Protein AF-A0A519QST7-F1 (afdb_monomer_lite)

Structure (mmCIF, N/CA/C/O backbone):
data_AF-A0A519QST7-F1
#
_entry.id   AF-A0A519QST7-F1
#
loop_
_atom_site.group_PDB
_atom_site.id
_atom_site.type_symbol
_atom_site.label_atom_id
_atom_site.label_alt_id
_atom_site.label_comp_id
_atom_site.label_asym_id
_atom_site.label_entity_id
_atom_site.label_seq_id
_atom_site.pdbx_PDB_ins_code
_atom_site.Cartn_x
_atom_site.Cartn_y
_atom_site.Cartn_z
_atom_site.occupancy
_atom_site.B_iso_or_equiv
_atom_site.auth_seq_id
_atom_site.auth_comp_id
_atom_site.auth_asym_id
_atom_site.auth_atom_id
_atom_site.pdbx_PDB_model_num
ATOM 1 N N . ASP A 1 1 ? -23.278 18.187 2.791 1.00 51.84 1 ASP A N 1
ATOM 2 C CA . ASP A 1 1 ? -22.656 16.916 3.203 1.00 51.84 1 ASP A CA 1
ATOM 3 C C . ASP A 1 1 ? -22.279 16.063 2.017 1.00 51.84 1 ASP A C 1
ATOM 5 O O . ASP A 1 1 ? -22.999 16.067 1.026 1.00 51.84 1 ASP A O 1
ATOM 9 N N . ALA A 1 2 ? -21.154 15.351 2.121 1.00 72.19 2 ALA A N 1
ATOM 10 C CA . ALA A 1 2 ? -20.663 14.442 1.083 1.00 72.19 2 ALA A CA 1
ATOM 11 C C . ALA A 1 2 ? -21.511 13.158 0.948 1.00 72.19 2 ALA A C 1
ATOM 13 O O . ALA A 1 2 ? -21.489 12.528 -0.103 1.00 72.19 2 ALA A O 1
ATOM 14 N N . PHE A 1 3 ? -22.303 12.810 1.972 1.00 79.19 3 PHE A N 1
ATOM 15 C CA . PHE A 1 3 ? -23.244 11.686 1.955 1.00 79.19 3 PHE A CA 1
ATOM 16 C C . PHE A 1 3 ? -24.597 12.131 2.528 1.00 79.19 3 PHE A C 1
ATOM 18 O O . PHE A 1 3 ? -24.704 12.446 3.711 1.00 79.19 3 PHE A O 1
ATOM 25 N N . ALA A 1 4 ? -25.632 12.197 1.689 1.00 83.38 4 ALA A N 1
ATOM 26 C CA . ALA A 1 4 ? -26.972 12.607 2.112 1.00 83.38 4 ALA A CA 1
ATOM 27 C C . ALA A 1 4 ? -27.730 11.457 2.806 1.00 83.38 4 ALA A C 1
ATOM 29 O O . ALA A 1 4 ? -27.606 10.303 2.408 1.00 83.38 4 ALA A O 1
ATOM 30 N N . ASN A 1 5 ? -28.577 11.787 3.792 1.00 82.81 5 ASN A N 1
ATOM 31 C CA . ASN A 1 5 ? -29.503 10.866 4.480 1.00 82.81 5 ASN A CA 1
ATOM 32 C C . ASN A 1 5 ? -28.868 9.713 5.286 1.00 82.81 5 ASN A C 1
ATOM 34 O O . ASN A 1 5 ? -29.528 8.700 5.523 1.00 82.81 5 ASN A O 1
ATOM 38 N N . VAL A 1 6 ? -27.625 9.866 5.750 1.00 85.44 6 VAL A N 1
ATOM 39 C CA . VAL A 1 6 ? -26.983 8.900 6.656 1.00 85.44 6 VAL A CA 1
ATOM 40 C C . VAL A 1 6 ? -27.688 8.902 8.020 1.00 85.44 6 VAL A C 1
ATOM 42 O O . VAL A 1 6 ? -27.911 9.954 8.617 1.00 85.44 6 VAL A O 1
ATOM 45 N N . LYS A 1 7 ? -28.046 7.713 8.510 1.00 89.94 7 LYS A N 1
ATOM 46 C CA . LYS A 1 7 ? -28.657 7.452 9.828 1.00 89.94 7 LYS A CA 1
ATOM 47 C C . LYS A 1 7 ? -27.819 6.443 10.612 1.00 89.94 7 LYS A C 1
ATOM 49 O O . LYS A 1 7 ? -26.984 5.758 10.023 1.00 89.94 7 LYS A O 1
ATOM 54 N N . ASP A 1 8 ? -28.081 6.297 11.909 1.00 87.50 8 ASP A N 1
ATOM 55 C CA . ASP A 1 8 ? -27.464 5.223 12.694 1.00 87.50 8 ASP A CA 1
ATOM 56 C C . ASP A 1 8 ? -27.722 3.846 12.051 1.00 87.50 8 ASP A C 1
ATOM 58 O O . ASP A 1 8 ? -28.813 3.580 11.540 1.00 87.50 8 ASP A O 1
ATOM 62 N N . GLY A 1 9 ? -26.682 3.015 11.996 1.00 88.12 9 GLY A N 1
ATOM 63 C CA . GLY A 1 9 ? -26.685 1.730 11.288 1.00 88.12 9 GLY A CA 1
ATOM 64 C C . GLY A 1 9 ? -26.586 1.798 9.755 1.00 88.12 9 GLY A C 1
ATOM 65 O O . GLY A 1 9 ? -26.624 0.753 9.107 1.00 88.12 9 GLY A O 1
ATOM 66 N N . SER A 1 10 ? -26.447 2.982 9.149 1.00 88.50 10 SER A N 1
ATOM 67 C CA . SER A 1 10 ? -26.254 3.087 7.694 1.00 88.50 10 SER A CA 1
ATOM 68 C C . SER A 1 10 ? -24.895 2.535 7.268 1.00 88.50 10 SER A C 1
ATOM 70 O O . SER A 1 10 ? -23.873 2.827 7.887 1.00 88.50 10 SER A O 1
ATOM 72 N N . VAL A 1 11 ? -24.878 1.789 6.163 1.00 85.81 11 VAL A N 1
ATOM 73 C CA . VAL A 1 11 ? -23.650 1.350 5.492 1.00 85.81 11 VAL A CA 1
ATOM 74 C C . VAL A 1 11 ? -23.321 2.349 4.388 1.00 85.81 11 VAL A C 1
ATOM 76 O O . VAL A 1 11 ? -24.180 2.674 3.569 1.00 85.81 11 VAL A O 1
ATOM 79 N N . VAL A 1 12 ? -22.085 2.847 4.378 1.00 85.12 12 VAL A N 1
ATOM 80 C CA . VAL A 1 12 ? -21.588 3.780 3.361 1.00 85.12 12 VAL A CA 1
ATOM 81 C C . VAL A 1 12 ? -20.607 3.042 2.458 1.00 85.12 12 VAL A C 1
ATOM 83 O O . VAL A 1 12 ? -19.602 2.519 2.934 1.00 85.12 12 VAL A O 1
ATOM 86 N N . GLU A 1 13 ? -20.883 3.033 1.156 1.00 85.81 13 GLU A N 1
ATOM 87 C CA . GLU A 1 13 ? -20.003 2.473 0.129 1.00 85.81 13 GLU A CA 1
ATOM 88 C C . GLU A 1 13 ? -19.526 3.590 -0.802 1.00 85.81 13 GLU A C 1
ATOM 90 O O . GLU A 1 13 ? -20.315 4.423 -1.251 1.00 85.81 13 GLU A O 1
ATOM 95 N N . TYR A 1 14 ? -18.229 3.623 -1.100 1.00 84.50 14 TYR A N 1
ATOM 96 C CA . TYR A 1 14 ? -17.655 4.580 -2.041 1.00 84.50 14 TYR A CA 1
ATOM 97 C C . TYR A 1 14 ? -16.442 3.985 -2.760 1.00 84.50 14 TYR A C 1
ATOM 99 O O . TYR A 1 14 ? -15.736 3.129 -2.231 1.00 84.50 14 TYR A O 1
ATOM 107 N N . SER A 1 15 ? -16.195 4.459 -3.981 1.00 89.81 15 SER A N 1
ATOM 108 C CA . SER A 1 15 ? -15.023 4.113 -4.786 1.00 89.81 15 SER A CA 1
ATOM 109 C C . SER A 1 15 ? -14.545 5.348 -5.540 1.00 89.81 15 SER A C 1
ATOM 111 O O . SER A 1 15 ? -15.354 6.166 -5.981 1.00 89.81 15 SER A O 1
ATOM 113 N N . TYR A 1 16 ? -13.232 5.506 -5.670 1.00 84.00 16 TYR A N 1
ATOM 114 C CA . TYR A 1 16 ? -12.625 6.626 -6.378 1.00 84.00 16 TYR A CA 1
ATOM 115 C C . TYR A 1 16 ? -11.355 6.181 -7.107 1.00 84.00 16 TYR A C 1
ATOM 117 O O . TYR A 1 16 ? -10.725 5.187 -6.754 1.00 84.00 16 TYR A O 1
ATOM 125 N N . THR A 1 17 ? -10.970 6.930 -8.139 1.00 86.94 17 THR A N 1
ATOM 126 C CA . THR A 1 17 ? -9.732 6.718 -8.899 1.00 86.94 17 THR A CA 1
ATOM 127 C C . THR A 1 17 ? -8.931 8.011 -8.921 1.00 86.94 17 THR A C 1
ATOM 129 O O . THR A 1 17 ? -9.476 9.073 -9.213 1.00 86.94 17 THR A O 1
ATOM 132 N N . VAL A 1 18 ? -7.633 7.922 -8.630 1.00 83.69 18 VAL A N 1
ATOM 133 C CA . VAL A 1 18 ? -6.696 9.047 -8.733 1.00 83.69 18 VAL A CA 1
ATOM 134 C C . VAL A 1 18 ? -5.732 8.771 -9.879 1.00 83.69 18 VAL A C 1
ATOM 136 O O . VAL A 1 18 ? -5.017 7.772 -9.859 1.00 83.69 18 VAL A O 1
ATOM 139 N N . LEU A 1 19 ? -5.699 9.666 -10.866 1.00 84.31 19 LEU A N 1
ATOM 140 C CA . LEU A 1 19 ? -4.731 9.629 -11.960 1.00 84.31 19 LEU A CA 1
ATOM 141 C C . LEU A 1 19 ? -3.586 10.590 -11.644 1.00 84.31 19 LEU A C 1
ATOM 143 O O . LEU A 1 19 ? -3.812 11.762 -11.351 1.00 84.31 19 LEU A O 1
ATOM 147 N N . THR A 1 20 ? -2.353 10.096 -11.702 1.00 80.56 20 THR A N 1
ATOM 148 C CA . THR A 1 20 ? -1.148 10.883 -11.428 1.00 80.56 20 THR A CA 1
ATOM 149 C C . THR A 1 20 ? -0.080 10.599 -12.483 1.00 80.56 20 THR A C 1
ATOM 151 O O . THR A 1 20 ? 0.117 9.437 -12.839 1.00 80.56 20 THR A O 1
ATOM 154 N N . PRO A 1 21 ? 0.643 11.622 -12.976 1.00 82.88 21 PRO A N 1
ATOM 155 C CA . PRO A 1 21 ? 1.803 11.412 -13.840 1.00 82.88 21 PRO A CA 1
ATOM 156 C C . PRO A 1 21 ? 3.050 10.967 -13.051 1.00 82.88 21 PRO A C 1
ATOM 158 O O . PRO A 1 21 ? 4.068 10.615 -13.644 1.00 82.88 21 PRO A O 1
ATOM 161 N N . PHE A 1 22 ? 3.009 11.001 -11.714 1.00 80.50 22 PHE A N 1
ATOM 162 C CA . PHE A 1 22 ? 4.166 10.745 -10.861 1.00 80.50 22 PHE A CA 1
ATOM 163 C C . PHE A 1 22 ? 4.269 9.266 -10.473 1.00 80.50 22 PHE A C 1
ATOM 165 O O . PHE A 1 22 ? 3.695 8.829 -9.479 1.00 80.50 22 PHE A O 1
ATOM 172 N N . LEU A 1 23 ? 5.065 8.505 -11.228 1.00 78.75 23 LEU A N 1
ATOM 173 C CA . LEU A 1 23 ? 5.325 7.078 -10.971 1.00 78.75 23 LEU A CA 1
ATOM 174 C C . LEU A 1 23 ? 6.331 6.816 -9.835 1.00 78.75 23 LEU A C 1
ATOM 176 O O . LEU A 1 23 ? 6.471 5.679 -9.391 1.00 78.75 23 LEU A O 1
ATOM 180 N N . GLY A 1 24 ? 7.052 7.849 -9.384 1.00 77.38 24 GLY A N 1
ATOM 181 C CA . GLY A 1 24 ? 8.196 7.701 -8.477 1.00 77.38 24 GLY A CA 1
ATOM 182 C C . GLY A 1 24 ? 7.842 7.265 -7.052 1.00 77.38 24 GLY A C 1
ATOM 183 O O . GLY A 1 24 ? 8.644 6.608 -6.394 1.00 77.38 24 GLY A O 1
ATOM 184 N N . SER A 1 25 ? 6.652 7.614 -6.563 1.00 80.00 25 SER A N 1
ATOM 185 C CA . SER A 1 25 ? 6.216 7.306 -5.201 1.00 80.00 25 SER A CA 1
ATOM 186 C C . SER A 1 25 ? 4.700 7.231 -5.154 1.00 80.00 25 SER A C 1
ATOM 188 O O . SER A 1 25 ? 4.027 8.219 -5.445 1.00 80.00 25 SER A O 1
ATOM 190 N N . THR A 1 26 ? 4.156 6.104 -4.705 1.00 84.06 26 THR A N 1
ATOM 191 C CA . THR A 1 26 ? 2.721 6.018 -4.423 1.00 84.06 26 THR A CA 1
ATOM 192 C C . THR A 1 26 ? 2.399 6.758 -3.122 1.00 84.06 26 THR A C 1
ATOM 194 O O . THR A 1 26 ? 3.269 6.885 -2.246 1.00 84.06 26 THR A O 1
ATOM 197 N N . PRO A 1 27 ? 1.153 7.227 -2.938 1.00 85.38 27 PRO A N 1
ATOM 198 C CA . PRO A 1 27 ? 0.664 7.590 -1.616 1.00 85.38 27 PRO A CA 1
ATOM 199 C C . PRO A 1 27 ? 0.875 6.432 -0.633 1.00 85.38 27 PRO A C 1
ATOM 201 O O . PRO A 1 27 ? 0.806 5.258 -1.012 1.00 85.38 27 PRO A O 1
ATOM 204 N N . ARG A 1 28 ? 1.157 6.763 0.631 1.00 88.56 28 ARG A N 1
ATOM 205 C CA . ARG A 1 28 ? 1.204 5.766 1.703 1.00 88.56 28 ARG A CA 1
ATOM 206 C C . ARG A 1 28 ? -0.227 5.344 2.019 1.00 88.56 28 ARG A C 1
ATOM 208 O O . ARG A 1 28 ? -1.043 6.191 2.366 1.00 88.56 28 ARG A O 1
ATOM 215 N N . VAL A 1 29 ? -0.500 4.049 1.942 1.00 91.50 29 VAL A N 1
ATOM 216 C CA . VAL A 1 29 ? -1.767 3.461 2.384 1.00 91.50 29 VAL A CA 1
ATOM 217 C C . VAL A 1 29 ? -1.615 3.069 3.848 1.00 91.50 29 VAL A C 1
ATOM 219 O O . VAL A 1 29 ? -0.674 2.355 4.194 1.00 91.50 29 VAL A O 1
ATOM 222 N N . LEU A 1 30 ? -2.493 3.572 4.714 1.00 92.00 30 LEU A N 1
ATOM 223 C CA . LEU A 1 30 ? -2.542 3.171 6.120 1.00 92.00 30 LEU A CA 1
ATOM 224 C C . LEU A 1 30 ? -3.374 1.896 6.260 1.00 92.00 30 LEU A C 1
ATOM 226 O O . LEU A 1 30 ? -4.408 1.748 5.617 1.00 92.00 30 LEU A O 1
ATOM 230 N N . ILE A 1 31 ? -2.888 0.980 7.088 1.00 93.75 31 ILE A N 1
ATOM 231 C CA . ILE A 1 31 ? -3.570 -0.265 7.452 1.00 93.75 31 ILE A CA 1
ATOM 232 C C . ILE A 1 31 ? -4.302 -0.100 8.786 1.00 93.75 31 ILE A C 1
ATOM 234 O O . ILE A 1 31 ? -5.310 -0.747 9.029 1.00 93.75 31 ILE A O 1
ATOM 238 N N . GLU A 1 32 ? -3.791 0.770 9.653 1.00 90.56 32 GLU A N 1
ATOM 239 C CA . GLU A 1 32 ? -4.375 1.070 10.955 1.00 90.56 32 GLU A CA 1
ATOM 240 C C . GLU A 1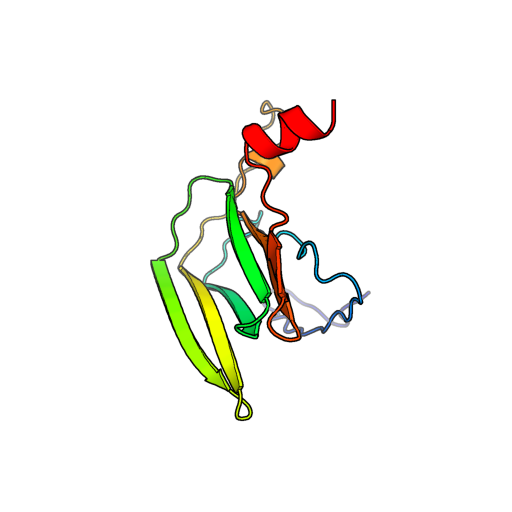 32 ? -5.089 2.421 10.915 1.00 90.56 32 GLU A C 1
ATOM 242 O O . GLU A 1 32 ? -4.513 3.422 10.475 1.00 90.56 32 GLU A O 1
ATOM 247 N N . ASP A 1 33 ? -6.322 2.446 11.416 1.00 88.69 33 ASP A N 1
ATOM 248 C CA . ASP A 1 33 ? -7.164 3.637 11.519 1.00 88.69 33 ASP A CA 1
ATOM 249 C C . ASP A 1 33 ? -7.844 3.700 12.897 1.00 88.69 33 ASP A C 1
ATOM 251 O O . ASP A 1 33 ? -7.782 2.743 13.666 1.00 88.69 33 ASP A O 1
ATOM 255 N N . GLU A 1 34 ? -8.469 4.823 13.239 1.00 88.94 34 GLU A N 1
ATOM 256 C CA . GLU A 1 34 ? -9.156 5.028 14.526 1.00 88.94 34 GLU A CA 1
ATOM 257 C C . GLU A 1 34 ? -10.380 4.117 14.697 1.00 88.94 34 GLU A C 1
ATOM 259 O O . GLU A 1 34 ? -10.771 3.785 15.818 1.00 88.94 34 GLU A O 1
ATOM 264 N N . ILE A 1 35 ? -10.967 3.676 13.583 1.00 87.94 35 ILE A N 1
ATOM 265 C CA . ILE A 1 35 ? -12.029 2.673 13.550 1.00 87.94 35 ILE A CA 1
ATOM 266 C C . ILE A 1 35 ? -11.456 1.288 13.214 1.00 87.94 35 ILE A C 1
ATOM 268 O O . ILE A 1 35 ? -10.521 1.180 12.419 1.00 87.94 35 ILE A O 1
ATOM 272 N N . PRO A 1 36 ? -12.006 0.201 13.789 1.00 91.12 36 PRO A N 1
ATOM 273 C CA . PRO A 1 36 ? -11.579 -1.144 13.427 1.00 91.12 36 PRO A CA 1
ATOM 274 C C . PRO A 1 36 ? -11.898 -1.439 11.964 1.00 91.12 36 PRO A C 1
ATOM 276 O O . PRO A 1 36 ? -12.997 -1.145 11.490 1.00 91.12 36 PRO A O 1
ATOM 279 N N . ALA A 1 37 ? -10.990 -2.135 11.286 1.00 93.25 37 ALA A N 1
ATOM 280 C CA . ALA A 1 37 ? -11.218 -2.608 9.931 1.00 93.25 37 ALA A CA 1
ATOM 281 C C . ALA A 1 37 ? -11.326 -4.134 9.902 1.00 93.25 37 ALA A C 1
ATOM 283 O O . ALA A 1 37 ? -10.434 -4.864 10.336 1.00 93.25 37 ALA A O 1
ATOM 284 N N . ARG A 1 38 ? -12.433 -4.648 9.359 1.00 94.62 38 ARG A N 1
ATOM 285 C CA . ARG A 1 38 ? -12.617 -6.098 9.186 1.00 94.62 38 ARG A CA 1
ATOM 286 C C . ARG A 1 38 ? -11.683 -6.671 8.131 1.00 94.62 38 ARG A C 1
ATOM 288 O O . ARG A 1 38 ? -11.175 -7.774 8.318 1.00 94.62 38 ARG A O 1
ATOM 295 N N . TYR A 1 39 ? -11.461 -5.923 7.059 1.00 95.38 39 TYR A N 1
ATOM 296 C CA . TYR A 1 39 ? -10.619 -6.320 5.945 1.00 95.38 39 TYR A CA 1
ATOM 297 C C . TYR A 1 39 ? -10.025 -5.079 5.280 1.00 95.38 39 TYR A C 1
ATOM 299 O O . TYR A 1 39 ? -10.759 -4.146 4.960 1.00 95.38 39 TYR A O 1
ATOM 307 N N . ILE A 1 40 ? -8.712 -5.082 5.067 1.00 95.31 40 ILE A N 1
ATOM 308 C CA . ILE A 1 40 ? -7.992 -4.100 4.249 1.00 95.31 40 ILE A CA 1
ATOM 309 C C . ILE A 1 40 ? -7.064 -4.879 3.328 1.00 95.31 40 ILE A C 1
ATOM 311 O O . ILE A 1 40 ? -6.327 -5.748 3.792 1.00 95.31 40 ILE A O 1
ATOM 315 N N . GLU A 1 41 ? -7.061 -4.548 2.040 1.00 96.12 41 GLU A N 1
ATOM 316 C CA . GLU A 1 41 ? -6.119 -5.113 1.079 1.00 96.12 41 GLU A CA 1
ATOM 317 C C . GLU A 1 41 ? -5.390 -4.000 0.331 1.00 96.12 41 GLU A C 1
ATOM 319 O O . GLU A 1 41 ? -6.000 -3.124 -0.279 1.00 96.12 41 GLU A O 1
ATOM 324 N N . TYR A 1 42 ? -4.062 -4.051 0.374 1.00 95.50 42 TYR A N 1
ATOM 325 C CA . TYR A 1 42 ? -3.212 -3.283 -0.521 1.00 95.50 42 TYR A CA 1
ATOM 326 C C . TYR A 1 42 ? -2.902 -4.123 -1.755 1.00 95.50 42 TYR A C 1
ATOM 328 O O . TYR A 1 42 ? -2.417 -5.248 -1.623 1.00 95.50 42 TYR A O 1
ATOM 336 N N . VAL A 1 43 ? -3.116 -3.553 -2.939 1.00 95.62 43 VAL A N 1
ATOM 337 C CA . VAL A 1 43 ? -2.795 -4.175 -4.226 1.00 95.62 43 VAL A CA 1
ATOM 338 C C . VAL A 1 43 ? -1.951 -3.210 -5.052 1.00 95.62 43 VAL A C 1
ATOM 340 O O . VAL A 1 43 ? -2.361 -2.076 -5.296 1.00 95.62 43 VAL A O 1
ATOM 343 N N . LEU A 1 44 ? -0.790 -3.672 -5.512 1.00 94.62 44 LEU A N 1
ATOM 344 C CA . LEU A 1 44 ? 0.014 -3.002 -6.529 1.00 94.62 44 LEU A CA 1
ATOM 345 C C . LEU A 1 44 ? 0.304 -3.978 -7.663 1.00 94.62 44 LEU A C 1
ATOM 347 O O . LEU A 1 44 ? 0.985 -4.979 -7.456 1.00 94.62 44 LEU A O 1
ATOM 351 N N . ASP A 1 45 ? -0.157 -3.633 -8.858 1.00 95.12 45 ASP A N 1
ATOM 352 C CA . ASP A 1 45 ? 0.177 -4.324 -10.098 1.00 95.12 45 ASP A CA 1
ATOM 353 C C . ASP A 1 45 ? 1.098 -3.410 -10.919 1.00 95.12 45 ASP A C 1
ATOM 355 O O . ASP A 1 45 ? 0.655 -2.438 -11.531 1.00 95.12 45 ASP A O 1
ATOM 359 N N . SER A 1 46 ? 2.404 -3.689 -10.892 1.00 93.94 46 SER A N 1
ATOM 360 C CA . SER A 1 46 ? 3.417 -2.895 -11.596 1.00 93.94 46 SER A CA 1
ATOM 361 C C . SER A 1 46 ? 3.851 -3.593 -12.882 1.00 93.94 46 SER A C 1
ATOM 363 O O . SER A 1 46 ? 4.208 -4.769 -12.819 1.00 93.94 46 SER A O 1
ATOM 365 N N . PRO A 1 47 ? 3.896 -2.917 -14.043 1.00 94.38 47 PRO A N 1
ATOM 366 C CA . PRO A 1 47 ? 4.544 -3.470 -15.228 1.00 94.38 47 PRO A CA 1
ATOM 367 C C . PRO A 1 47 ? 5.979 -3.915 -14.910 1.00 94.38 47 PRO A C 1
ATOM 369 O O . PRO A 1 47 ? 6.724 -3.171 -14.272 1.00 94.38 47 PRO A O 1
ATOM 372 N N . LYS A 1 48 ? 6.396 -5.094 -15.389 1.00 94.12 48 LYS A N 1
ATOM 373 C CA . LYS A 1 48 ? 7.726 -5.676 -15.114 1.00 94.12 48 LYS A CA 1
ATOM 374 C C . LYS A 1 48 ? 8.925 -4.749 -15.411 1.00 94.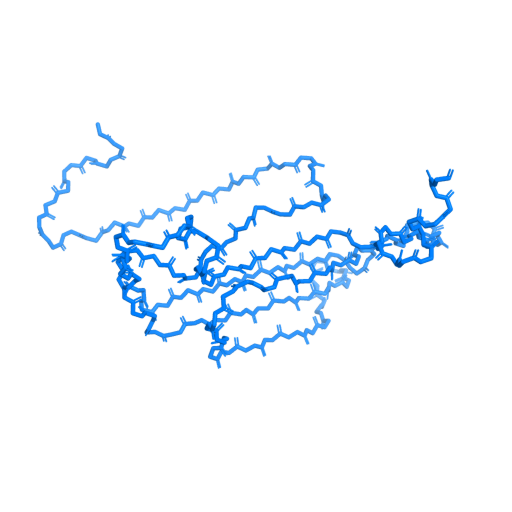12 48 LYS A C 1
ATOM 376 O O . LYS A 1 48 ? 9.903 -4.809 -14.669 1.00 94.12 48 LYS A O 1
ATOM 381 N N . PRO A 1 49 ? 8.878 -3.854 -16.421 1.00 94.12 49 PRO A N 1
ATOM 382 C CA . PRO A 1 49 ? 9.915 -2.840 -16.632 1.00 94.12 49 PRO A CA 1
ATOM 383 C C . PRO A 1 49 ? 10.122 -1.841 -15.484 1.00 94.12 49 PRO A C 1
ATOM 385 O O . PRO A 1 49 ? 11.136 -1.145 -15.482 1.00 94.12 49 PRO A O 1
ATOM 388 N N . LEU A 1 50 ? 9.175 -1.709 -14.552 1.00 93.44 50 LEU A N 1
ATOM 389 C CA . LEU A 1 50 ? 9.232 -0.774 -13.430 1.00 93.44 50 LEU A CA 1
ATOM 390 C C . LEU A 1 50 ? 9.451 -1.545 -12.125 1.00 93.44 50 LEU A C 1
ATOM 392 O O . LEU A 1 50 ? 8.566 -2.263 -11.652 1.00 93.44 50 LEU A O 1
ATOM 396 N N . GLY A 1 51 ? 10.631 -1.377 -11.534 1.00 92.81 51 GLY A N 1
ATOM 397 C CA . GLY A 1 51 ? 10.975 -1.978 -10.252 1.00 92.81 51 GLY A CA 1
ATOM 398 C C . GLY A 1 51 ? 10.570 -1.075 -9.094 1.00 92.81 51 GLY A C 1
ATOM 399 O O . GLY A 1 51 ? 10.912 0.109 -9.073 1.00 92.81 51 GLY A O 1
ATOM 400 N N . TYR A 1 52 ? 9.877 -1.642 -8.109 1.00 93.44 52 TYR A N 1
ATOM 401 C CA . TYR A 1 52 ? 9.437 -0.936 -6.908 1.00 93.44 52 TYR A CA 1
ATOM 402 C C . TYR A 1 52 ? 10.001 -1.573 -5.639 1.00 93.44 52 TYR A C 1
ATOM 404 O O . TYR A 1 52 ? 10.046 -2.795 -5.495 1.00 93.44 52 TYR A O 1
ATOM 412 N N . THR A 1 53 ? 10.385 -0.730 -4.685 1.00 92.62 53 THR A N 1
ATOM 413 C CA . THR A 1 53 ? 10.617 -1.122 -3.295 1.00 92.62 53 THR A CA 1
ATOM 414 C C . THR A 1 53 ? 9.319 -0.930 -2.524 1.00 92.62 53 THR A C 1
ATOM 416 O O . THR A 1 53 ? 8.755 0.165 -2.519 1.00 92.62 53 THR A O 1
ATOM 419 N N . ILE A 1 54 ? 8.851 -1.983 -1.851 1.00 92.88 54 ILE A N 1
ATOM 420 C CA . ILE A 1 54 ? 7.701 -1.904 -0.947 1.00 92.88 54 ILE A CA 1
ATOM 421 C C . ILE A 1 54 ? 8.206 -1.621 0.464 1.00 92.88 54 ILE A C 1
ATOM 423 O O . ILE A 1 54 ? 8.787 -2.491 1.115 1.00 92.88 54 ILE A O 1
ATOM 427 N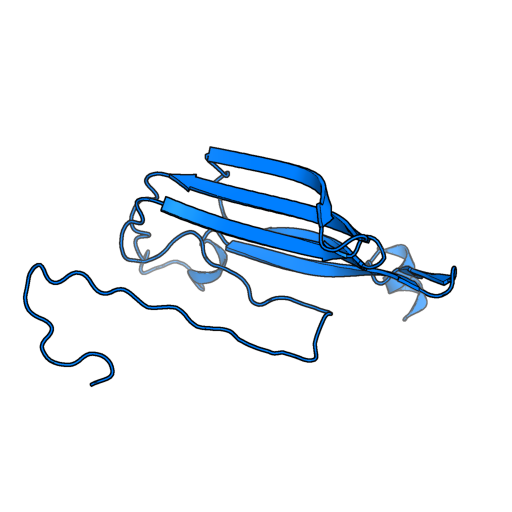 N . ASN A 1 55 ? 7.957 -0.408 0.940 1.00 90.25 55 ASN A N 1
ATOM 428 C CA . ASN A 1 55 ? 8.306 0.020 2.282 1.00 90.25 55 ASN A CA 1
ATOM 429 C C . ASN A 1 55 ? 7.136 -0.211 3.236 1.00 90.25 55 ASN A C 1
ATOM 431 O O . ASN A 1 55 ? 6.025 0.278 3.011 1.00 90.25 55 ASN A O 1
ATOM 435 N N . TYR A 1 56 ? 7.431 -0.904 4.331 1.00 88.00 56 TYR A N 1
ATOM 436 C CA . TYR A 1 56 ? 6.536 -1.077 5.465 1.00 88.00 56 TYR A CA 1
ATOM 437 C C . TYR A 1 56 ? 7.005 -0.190 6.610 1.00 88.00 56 TYR A C 1
ATOM 439 O O . TYR A 1 56 ? 8.190 -0.141 6.936 1.00 88.00 56 TYR A O 1
ATOM 447 N N . LYS A 1 57 ? 6.063 0.504 7.233 1.00 85.88 57 LYS A N 1
ATOM 448 C CA . LYS A 1 57 ? 6.246 1.147 8.537 1.00 85.88 57 LYS A CA 1
ATOM 449 C C . LYS A 1 57 ? 5.174 0.610 9.467 1.00 85.88 57 LYS A C 1
ATOM 451 O O . LYS A 1 57 ? 4.081 0.394 8.965 1.00 85.88 57 LYS A O 1
ATOM 456 N N . GLY A 1 58 ? 5.475 0.443 10.754 1.00 85.31 58 GLY A N 1
ATOM 457 C CA . GLY A 1 58 ? 4.567 -0.094 11.779 1.00 85.31 58 GLY A CA 1
ATOM 458 C C . GLY A 1 58 ? 4.820 -1.566 12.118 1.00 85.31 58 GLY A C 1
ATOM 459 O O . GLY A 1 58 ? 5.802 -2.151 11.663 1.00 85.31 58 GLY A O 1
ATOM 460 N N . SER A 1 59 ? 3.966 -2.136 12.968 1.00 86.62 59 SER A N 1
ATOM 461 C CA . SER A 1 59 ? 4.175 -3.449 13.598 1.00 86.62 59 SER A CA 1
ATOM 462 C C . SER A 1 59 ? 3.274 -4.565 13.064 1.00 86.62 59 SER A C 1
ATOM 464 O O . SER A 1 59 ? 3.571 -5.738 13.305 1.00 86.62 59 SER A O 1
ATOM 466 N N . LEU A 1 60 ? 2.191 -4.246 12.344 1.00 91.00 60 LEU A N 1
ATOM 467 C CA . LEU A 1 60 ? 1.289 -5.270 11.821 1.00 91.00 60 LEU A CA 1
ATOM 468 C C . LEU A 1 60 ? 1.875 -5.943 10.580 1.00 91.00 60 LEU A C 1
ATOM 470 O O . LEU A 1 60 ? 2.278 -5.298 9.609 1.00 91.00 60 LEU A O 1
ATOM 474 N N . ASN A 1 61 ? 1.826 -7.272 10.582 1.00 93.81 61 ASN A N 1
ATOM 475 C CA . ASN A 1 61 ? 2.144 -8.092 9.422 1.00 93.81 61 ASN A CA 1
ATOM 476 C C . ASN A 1 61 ? 0.859 -8.479 8.675 1.00 93.81 61 ASN A C 1
ATOM 478 O O . ASN A 1 61 ? -0.174 -8.684 9.318 1.00 93.81 61 ASN A O 1
ATOM 482 N N . PRO A 1 62 ? 0.902 -8.593 7.336 1.00 95.69 62 PRO A N 1
ATOM 483 C CA . PRO A 1 62 ? -0.260 -9.016 6.568 1.00 95.69 62 PRO A CA 1
ATOM 484 C C . PRO A 1 62 ? -0.645 -10.458 6.911 1.00 95.69 62 PRO A C 1
ATOM 486 O O . PRO A 1 62 ? 0.215 -11.332 7.014 1.00 95.69 62 PRO A O 1
ATOM 489 N N . THR A 1 63 ? -1.947 -10.711 7.034 1.00 97.62 63 THR A N 1
ATOM 490 C CA . THR A 1 63 ? -2.518 -12.055 7.198 1.00 97.62 63 THR A CA 1
ATOM 491 C C . THR A 1 63 ? -2.315 -12.892 5.937 1.00 97.62 63 THR A C 1
ATOM 493 O O . THR A 1 63 ? -2.004 -14.078 6.018 1.00 97.62 63 THR A O 1
ATOM 496 N N . HIS A 1 64 ? -2.448 -12.264 4.765 1.00 97.56 64 HIS A N 1
ATOM 497 C CA . HIS A 1 64 ? -2.146 -12.882 3.477 1.00 97.56 64 HIS A CA 1
ATOM 498 C C . HIS A 1 64 ? -1.181 -12.010 2.687 1.00 97.56 64 HIS A C 1
ATOM 500 O O . HIS A 1 64 ? -1.384 -10.803 2.548 1.00 97.56 64 HIS A O 1
ATOM 506 N N . ARG A 1 65 ? -0.135 -12.638 2.149 1.00 97.38 65 ARG A N 1
ATOM 507 C CA . ARG A 1 65 ? 0.913 -11.979 1.374 1.00 97.38 65 ARG A CA 1
ATOM 508 C C . ARG A 1 65 ? 1.130 -12.725 0.067 1.00 97.38 65 ARG A C 1
ATOM 510 O O . ARG A 1 65 ? 1.539 -13.880 0.088 1.00 97.38 65 ARG A O 1
ATOM 517 N N . VAL A 1 66 ? 0.920 -12.039 -1.052 1.00 97.62 66 VAL A N 1
ATOM 518 C CA . VAL A 1 66 ? 1.215 -12.547 -2.395 1.00 97.62 66 VAL A CA 1
ATOM 519 C C . VAL A 1 66 ? 2.188 -11.597 -3.075 1.00 97.62 66 VAL A C 1
ATOM 521 O O . VAL A 1 66 ? 1.949 -10.391 -3.144 1.00 97.62 66 VAL A O 1
ATOM 524 N N . VAL A 1 67 ? 3.300 -12.148 -3.556 1.00 96.94 67 VAL A N 1
ATOM 525 C CA . VAL A 1 67 ? 4.284 -11.444 -4.380 1.00 96.94 67 VAL A CA 1
ATOM 526 C C . VAL A 1 67 ? 4.666 -12.377 -5.513 1.00 96.94 67 VAL A C 1
ATOM 528 O O . VAL A 1 67 ? 5.322 -13.387 -5.277 1.00 96.94 67 VAL A O 1
ATOM 531 N N . GLU A 1 68 ? 4.221 -12.069 -6.723 1.00 97.31 68 GLU A N 1
ATOM 532 C CA . GLU A 1 68 ? 4.409 -12.958 -7.868 1.00 97.31 68 GLU A CA 1
ATOM 533 C C . GLU A 1 68 ? 4.363 -12.198 -9.191 1.00 97.31 68 GLU A C 1
ATOM 535 O O . GLU A 1 68 ? 3.860 -11.073 -9.264 1.00 97.31 68 GLU A O 1
ATOM 540 N N . GLU A 1 69 ? 4.885 -12.831 -10.237 1.00 96.62 69 GLU A N 1
ATOM 541 C CA . GLU A 1 69 ? 4.707 -12.355 -11.603 1.00 96.62 69 GLU A CA 1
ATOM 542 C C . GLU A 1 69 ? 3.364 -12.852 -12.154 1.00 96.62 69 GLU A C 1
ATOM 544 O O . GLU A 1 69 ? 3.036 -14.036 -12.056 1.00 96.62 69 GLU A O 1
ATOM 549 N N . ARG A 1 70 ? 2.584 -11.954 -12.759 1.00 95.75 70 ARG A N 1
ATOM 550 C CA . ARG A 1 70 ? 1.309 -12.272 -13.412 1.00 95.75 70 ARG A CA 1
ATOM 551 C C . ARG A 1 70 ? 1.287 -11.714 -14.826 1.00 95.75 70 ARG A C 1
ATOM 553 O O . ARG A 1 70 ? 1.724 -10.592 -15.064 1.00 95.75 70 ARG A O 1
ATOM 560 N N . LYS A 1 71 ? 0.695 -12.462 -15.757 1.00 95.88 71 LYS A N 1
ATOM 561 C CA . LYS A 1 71 ? 0.345 -11.931 -17.078 1.00 95.88 71 LYS A CA 1
ATOM 562 C C . LYS A 1 71 ? -0.987 -11.200 -16.997 1.00 95.88 71 LYS A C 1
ATOM 564 O O . LYS A 1 71 ? -2.005 -11.814 -16.687 1.00 95.88 71 LYS A O 1
ATOM 569 N N . MET A 1 72 ? -0.988 -9.907 -17.300 1.00 93.06 72 MET A N 1
ATOM 570 C CA . MET A 1 72 ? -2.192 -9.078 -17.373 1.00 93.06 72 MET A CA 1
ATOM 571 C C . MET A 1 72 ? -2.172 -8.285 -18.673 1.00 93.06 72 MET A C 1
ATOM 573 O O . MET A 1 72 ? -1.135 -7.763 -19.066 1.00 93.06 72 MET A O 1
ATOM 577 N N . TYR A 1 73 ? -3.306 -8.207 -19.371 1.00 91.00 73 TYR A N 1
ATOM 578 C CA . TYR A 1 73 ? -3.425 -7.424 -20.612 1.00 91.00 73 TYR A CA 1
ATOM 579 C C . TYR A 1 73 ? -2.317 -7.721 -21.649 1.00 91.00 73 TYR A C 1
ATOM 581 O 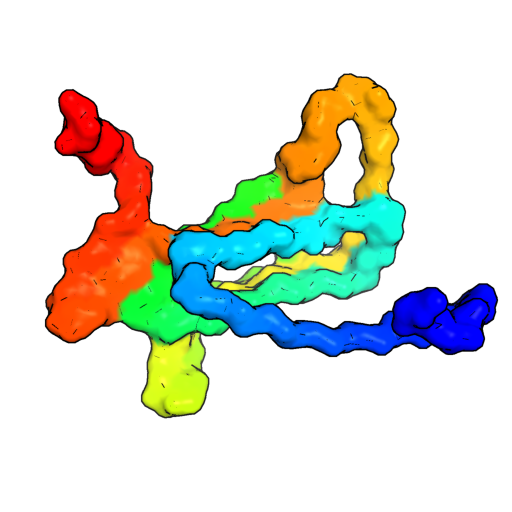O . TYR A 1 73 ? -1.826 -6.821 -22.324 1.00 91.00 73 TYR A O 1
ATOM 589 N N . GLY A 1 74 ? -1.871 -8.981 -21.734 1.00 92.75 74 GLY A N 1
ATOM 590 C CA . GLY A 1 74 ? -0.805 -9.415 -22.647 1.00 92.75 74 GLY A CA 1
ATOM 591 C C . GLY A 1 74 ? 0.628 -9.049 -22.233 1.00 92.75 74 GLY A C 1
ATOM 592 O O . GLY A 1 74 ? 1.553 -9.401 -22.957 1.00 92.75 74 GLY A O 1
ATOM 593 N N . ASN A 1 75 ? 0.828 -8.397 -21.086 1.00 93.94 75 ASN A N 1
ATOM 594 C CA . ASN A 1 75 ? 2.139 -8.001 -20.570 1.00 93.94 75 ASN A CA 1
ATOM 595 C C . ASN A 1 75 ? 2.439 -8.685 -19.227 1.00 93.94 75 ASN A C 1
ATOM 597 O O . ASN A 1 75 ? 1.526 -9.119 -18.521 1.00 93.94 75 ASN A O 1
ATOM 601 N N . ASP A 1 76 ? 3.720 -8.764 -18.869 1.00 95.50 76 ASP A N 1
ATOM 602 C CA . ASP A 1 76 ? 4.156 -9.269 -17.566 1.00 95.50 76 ASP A CA 1
ATOM 603 C C . ASP A 1 76 ? 4.121 -8.145 -16.518 1.00 95.50 76 ASP A C 1
ATOM 605 O O . ASP A 1 76 ? 4.644 -7.045 -16.733 1.00 95.50 76 ASP A O 1
ATOM 609 N N . TYR A 1 77 ? 3.531 -8.441 -15.364 1.00 97.19 77 TYR A N 1
ATOM 610 C CA . TYR A 1 77 ? 3.427 -7.554 -14.212 1.00 97.19 77 TYR A CA 1
ATOM 611 C C . TYR A 1 77 ? 4.035 -8.215 -12.980 1.00 97.19 77 TYR A C 1
ATOM 613 O O . TYR A 1 77 ? 3.905 -9.420 -12.782 1.00 97.19 77 TYR A O 1
ATOM 621 N N . GLN A 1 78 ? 4.645 -7.405 -12.123 1.00 96.69 78 GLN A N 1
ATOM 622 C CA . GLN A 1 78 ? 4.964 -7.760 -10.751 1.00 96.69 78 GLN A CA 1
ATOM 623 C C . GLN A 1 78 ? 3.801 -7.324 -9.853 1.00 96.69 78 GLN A C 1
ATOM 625 O O . GLN A 1 78 ? 3.538 -6.130 -9.691 1.00 96.69 78 GLN A O 1
ATOM 630 N N . THR A 1 79 ? 3.119 -8.300 -9.259 1.00 96.81 79 THR A N 1
ATOM 631 C CA . THR A 1 79 ? 1.992 -8.082 -8.351 1.00 96.81 79 THR A CA 1
ATOM 632 C C . THR A 1 79 ? 2.456 -8.163 -6.899 1.00 96.81 79 THR A C 1
ATOM 634 O O . THR A 1 79 ? 3.202 -9.069 -6.521 1.00 96.81 79 THR A O 1
ATOM 637 N N . TYR A 1 80 ? 1.963 -7.240 -6.074 1.00 96.50 80 TYR A N 1
ATOM 638 C CA . TYR A 1 80 ? 2.077 -7.236 -4.618 1.00 96.50 80 TYR A CA 1
ATOM 639 C C . TYR A 1 80 ? 0.677 -7.124 -4.013 1.00 96.50 80 TYR A C 1
ATOM 641 O O . TYR A 1 80 ? -0.020 -6.141 -4.263 1.00 96.50 80 TYR A O 1
ATOM 649 N N . ARG A 1 81 ? 0.257 -8.112 -3.217 1.00 97.25 81 ARG A N 1
ATOM 650 C CA . ARG A 1 81 ? -1.032 -8.103 -2.509 1.00 97.25 81 ARG A CA 1
ATOM 651 C C . ARG A 1 81 ? -0.844 -8.425 -1.043 1.00 97.25 81 ARG A C 1
ATOM 653 O O . ARG A 1 81 ? -0.268 -9.461 -0.706 1.00 97.25 81 ARG A O 1
ATOM 660 N N . PHE A 1 82 ? -1.331 -7.537 -0.187 1.00 97.12 82 PHE A N 1
ATOM 661 C CA . PHE A 1 82 ? -1.192 -7.638 1.261 1.00 97.12 82 PHE A CA 1
ATOM 662 C C . PHE A 1 82 ? -2.552 -7.410 1.905 1.00 97.12 82 PHE A C 1
ATOM 664 O O . PHE A 1 82 ? -3.046 -6.283 1.913 1.00 97.12 82 PHE A O 1
ATOM 671 N N . ALA A 1 83 ? -3.144 -8.477 2.435 1.00 97.31 83 ALA A N 1
ATOM 672 C CA . ALA A 1 83 ? -4.428 -8.417 3.118 1.00 97.31 83 ALA A CA 1
ATOM 673 C C . ALA A 1 83 ? -4.248 -8.499 4.635 1.00 97.31 83 ALA A C 1
ATOM 675 O O . ALA A 1 83 ? -3.450 -9.296 5.139 1.00 97.31 83 ALA A O 1
ATOM 676 N N . TYR A 1 84 ? -5.032 -7.702 5.348 1.00 96.69 84 TYR A N 1
ATOM 677 C CA . TYR A 1 84 ? -5.088 -7.620 6.800 1.00 96.69 84 TYR A CA 1
ATOM 678 C C . TYR A 1 84 ? -6.528 -7.853 7.239 1.00 96.69 84 TYR A C 1
ATOM 680 O O . TYR A 1 84 ? -7.448 -7.199 6.745 1.00 96.69 84 TYR A O 1
ATOM 688 N N . VAL A 1 85 ? -6.723 -8.800 8.153 1.00 96.88 85 VAL A N 1
ATOM 689 C CA . VAL A 1 85 ? -8.049 -9.225 8.611 1.00 96.88 85 VAL A CA 1
ATOM 690 C C . VAL A 1 85 ? -8.200 -8.910 10.095 1.00 96.88 85 VAL A C 1
ATOM 692 O O . VAL A 1 85 ? -7.298 -9.194 10.879 1.00 96.88 85 VAL A O 1
ATOM 695 N N . ASN A 1 86 ? -9.358 -8.368 10.484 1.00 96.06 86 ASN A N 1
ATOM 696 C CA . ASN A 1 86 ? -9.685 -7.976 11.861 1.00 96.06 86 ASN A CA 1
ATOM 697 C C . ASN A 1 86 ? -8.637 -7.037 12.494 1.00 96.06 86 ASN A C 1
ATOM 699 O O . ASN A 1 86 ? -8.148 -7.290 13.596 1.00 96.06 86 ASN A O 1
ATOM 703 N N . VAL A 1 87 ? -8.306 -5.945 11.803 1.00 94.25 87 VAL A N 1
ATOM 704 C CA . VAL A 1 87 ? -7.408 -4.905 12.315 1.00 94.25 87 VAL A CA 1
ATOM 705 C C . VAL A 1 87 ? -8.121 -4.124 13.432 1.00 94.25 87 VAL A C 1
ATOM 707 O O . VAL A 1 87 ? -9.206 -3.579 13.192 1.00 94.25 87 VAL A O 1
ATOM 710 N N . PRO A 1 88 ? -7.567 -4.081 14.660 1.00 91.69 88 PRO A N 1
ATOM 711 C CA . PRO A 1 88 ? -8.164 -3.343 15.769 1.00 91.69 88 PRO A CA 1
ATOM 712 C C . PRO A 1 88 ? -8.116 -1.827 15.520 1.00 91.69 88 PRO A C 1
ATOM 714 O O . PRO A 1 88 ? -7.287 -1.367 14.734 1.00 91.69 88 PRO A O 1
ATOM 717 N N . PRO A 1 89 ? -8.962 -1.036 16.207 1.00 89.38 89 PRO A N 1
ATOM 718 C CA . PRO A 1 89 ? -8.849 0.411 16.133 1.00 89.38 89 PRO A CA 1
ATOM 719 C C . PRO A 1 89 ? -7.521 0.841 16.748 1.0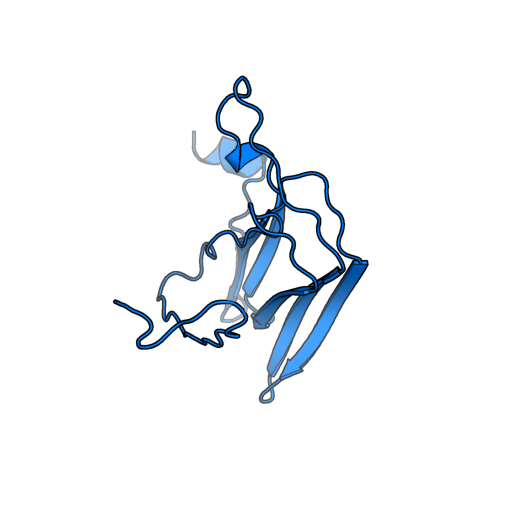0 89.38 89 PRO A C 1
ATOM 721 O O . PRO A 1 89 ? -7.163 0.428 17.858 1.00 89.38 89 PRO A O 1
ATOM 724 N N . TYR A 1 90 ? -6.805 1.694 16.035 1.00 85.19 90 TYR A N 1
ATOM 725 C CA . TYR A 1 90 ? -5.601 2.324 16.527 1.00 85.19 90 TYR A CA 1
ATOM 726 C C . TYR A 1 90 ? -5.975 3.384 17.558 1.00 85.19 90 TYR A C 1
ATOM 728 O O . TYR A 1 90 ? -6.715 4.321 17.264 1.00 85.19 90 TYR A O 1
ATOM 736 N N . LYS A 1 91 ? -5.479 3.230 18.787 1.00 77.38 91 LYS A N 1
ATOM 737 C CA . LYS A 1 91 ? -5.733 4.193 19.860 1.00 77.38 91 LYS A CA 1
ATOM 738 C C . LYS A 1 91 ? -4.647 5.250 19.861 1.00 77.38 91 LYS A C 1
ATOM 740 O O . LYS A 1 91 ? -3.465 4.921 19.938 1.00 77.38 91 LYS A O 1
ATOM 745 N N . ASP A 1 92 ? -5.057 6.512 19.841 1.00 68.62 92 ASP A N 1
ATOM 746 C CA . ASP A 1 92 ? -4.107 7.601 19.975 1.00 68.62 92 ASP A CA 1
ATOM 747 C C . ASP A 1 92 ? -3.529 7.664 21.394 1.00 68.62 92 ASP A C 1
ATOM 749 O O . ASP A 1 92 ? -4.242 7.900 22.374 1.00 68.62 92 ASP A O 1
ATOM 753 N N . GLU A 1 93 ? -2.218 7.462 21.522 1.00 61.44 93 GLU A N 1
ATOM 754 C CA . GLU A 1 93 ? -1.515 7.656 22.784 1.00 61.44 93 GLU A CA 1
ATOM 755 C C . GLU A 1 93 ? -1.135 9.137 22.926 1.00 61.44 93 GLU A C 1
ATOM 757 O O . GLU A 1 93 ? -0.277 9.654 22.211 1.00 61.44 93 GLU A O 1
ATOM 762 N N . LYS A 1 94 ? -1.773 9.832 23.882 1.00 56.53 94 LYS A N 1
ATOM 763 C CA . LYS A 1 94 ? -1.678 11.295 24.104 1.00 56.53 94 LYS A CA 1
ATOM 764 C C . LYS A 1 94 ? -0.260 11.869 24.251 1.00 56.53 94 LYS A C 1
ATOM 766 O O . LYS A 1 94 ? -0.106 13.086 24.184 1.00 56.53 94 LYS A O 1
ATOM 771 N N . TYR A 1 95 ? 0.750 11.037 24.492 1.00 57.72 95 TYR A N 1
ATOM 772 C CA . TYR A 1 95 ? 2.105 11.468 24.848 1.00 57.72 95 TYR A CA 1
ATOM 773 C C . TYR A 1 95 ? 3.187 10.999 23.866 1.00 57.72 95 TYR A C 1
ATOM 775 O O . TYR A 1 95 ? 4.372 11.171 24.145 1.00 57.72 95 TYR A O 1
ATOM 783 N N . VAL A 1 96 ? 2.810 10.429 22.716 1.00 58.62 96 VAL A N 1
ATOM 784 C CA . VAL A 1 96 ? 3.768 9.933 21.718 1.00 58.62 96 VAL A CA 1
ATOM 785 C C . VAL A 1 96 ? 3.929 10.953 20.586 1.00 58.62 96 VAL A C 1
ATOM 787 O O . VAL A 1 96 ? 2.958 11.418 19.991 1.00 58.62 96 VAL A O 1
ATOM 790 N N . GLY A 1 97 ? 5.174 11.332 20.283 1.00 53.16 97 GLY A N 1
ATOM 791 C CA . GLY A 1 97 ? 5.487 12.250 19.187 1.00 53.16 97 GLY A CA 1
ATOM 792 C C . GLY A 1 97 ? 5.089 11.671 17.824 1.00 53.16 97 GLY A C 1
ATOM 793 O O . GLY A 1 97 ? 5.545 10.598 17.451 1.00 53.16 97 GLY A O 1
ATOM 794 N N . ASN A 1 98 ? 4.255 12.406 17.079 1.00 59.88 98 ASN A N 1
ATOM 795 C CA . ASN A 1 98 ? 3.743 12.092 15.736 1.00 59.88 98 ASN A CA 1
ATOM 796 C C . ASN A 1 98 ? 3.283 10.631 15.545 1.00 59.88 98 ASN A C 1
ATOM 798 O O . ASN A 1 98 ? 3.969 9.805 14.937 1.00 59.88 98 ASN A O 1
ATOM 802 N N . ASN A 1 99 ? 2.069 10.343 16.013 1.00 60.50 99 ASN A N 1
ATOM 803 C CA . ASN A 1 99 ? 1.462 9.013 16.004 1.00 60.50 99 ASN A CA 1
ATOM 804 C C . ASN A 1 99 ? 1.398 8.340 14.612 1.00 60.50 99 ASN A C 1
ATOM 806 O O . ASN A 1 99 ? 1.453 7.117 14.482 1.00 60.50 99 ASN A O 1
ATOM 810 N N . ALA A 1 100 ? 1.389 9.134 13.534 1.00 61.62 100 ALA A N 1
ATOM 811 C CA . ALA A 1 100 ? 1.427 8.638 12.156 1.00 61.62 100 ALA A CA 1
ATOM 812 C C . ALA A 1 100 ? 2.725 7.880 11.797 1.00 61.62 100 ALA A C 1
ATOM 814 O O . ALA A 1 100 ? 2.769 7.147 10.799 1.00 61.62 100 ALA A O 1
ATOM 815 N N . ASN A 1 101 ? 3.793 8.039 12.587 1.00 63.22 101 ASN A N 1
ATOM 816 C CA . ASN A 1 101 ? 5.038 7.295 12.402 1.00 63.22 101 ASN A CA 1
ATOM 817 C C . ASN A 1 101 ? 4.924 5.827 12.824 1.00 63.22 101 ASN A C 1
ATOM 819 O O . ASN A 1 101 ? 5.641 4.996 12.267 1.00 63.22 101 ASN A O 1
ATOM 823 N N . TYR A 1 102 ? 4.017 5.510 13.749 1.00 68.44 102 TYR A N 1
ATOM 824 C CA . TYR A 1 102 ? 3.877 4.173 14.326 1.00 68.44 102 TYR A CA 1
ATOM 825 C C . TYR A 1 102 ? 2.803 3.334 13.637 1.00 68.44 102 TYR A C 1
ATOM 827 O O . TYR A 1 102 ? 2.931 2.113 13.603 1.00 68.44 102 TYR A O 1
ATOM 835 N N . LYS A 1 103 ? 1.790 3.980 13.038 1.00 84.94 103 LYS A N 1
ATOM 836 C CA . LYS A 1 103 ? 0.738 3.289 12.282 1.00 84.94 103 LYS A CA 1
ATOM 837 C C . LYS A 1 103 ? 1.327 2.420 11.178 1.00 84.94 103 LYS A C 1
ATOM 839 O O . LYS A 1 103 ? 2.201 2.859 10.420 1.00 84.94 103 LYS A O 1
ATOM 844 N N . THR A 1 104 ? 0.783 1.222 11.030 1.00 89.69 104 THR A N 1
ATOM 845 C CA . THR A 1 104 ? 1.122 0.334 9.933 1.00 89.69 104 THR A CA 1
ATOM 846 C C . THR A 1 104 ? 0.708 0.976 8.623 1.00 89.69 104 THR A C 1
ATOM 848 O O . THR A 1 104 ? -0.437 1.387 8.447 1.00 89.69 104 THR A O 1
ATOM 851 N N . GLY A 1 105 ? 1.650 1.110 7.697 1.00 92.00 105 GLY A N 1
ATOM 852 C CA . GLY A 1 105 ? 1.360 1.637 6.378 1.00 92.00 105 GLY A CA 1
ATOM 853 C C . GLY A 1 105 ? 2.352 1.174 5.330 1.00 92.00 105 GLY A C 1
ATOM 854 O O . GLY A 1 105 ? 3.522 0.923 5.623 1.00 92.00 105 GLY A O 1
ATOM 855 N N . ILE A 1 106 ? 1.853 1.096 4.103 1.00 94.06 106 ILE A N 1
ATOM 856 C CA . ILE A 1 106 ? 2.537 0.532 2.947 1.00 94.06 106 ILE A CA 1
ATOM 857 C C . ILE A 1 106 ? 2.745 1.637 1.924 1.00 94.06 106 ILE A C 1
ATOM 859 O O . ILE A 1 106 ? 1.832 2.410 1.623 1.00 94.06 106 ILE A O 1
ATOM 863 N N . LYS A 1 107 ? 3.962 1.728 1.397 1.00 92.44 107 LYS A N 1
ATOM 864 C CA . LYS A 1 107 ? 4.327 2.696 0.366 1.00 92.44 107 LYS A CA 1
ATOM 865 C C . LYS A 1 107 ? 5.218 2.029 -0.672 1.00 92.44 107 LYS A C 1
ATOM 867 O O . LYS A 1 107 ? 6.218 1.420 -0.303 1.00 92.44 107 LYS A O 1
ATOM 872 N N . ALA A 1 108 ? 4.886 2.178 -1.9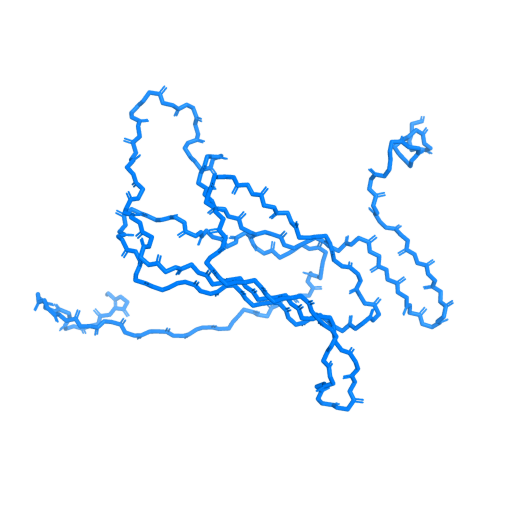49 1.00 92.81 108 ALA A N 1
ATOM 873 C CA . ALA A 1 108 ? 5.740 1.732 -3.038 1.00 92.81 108 ALA A CA 1
ATOM 874 C C . ALA A 1 108 ? 6.555 2.906 -3.587 1.00 92.81 108 ALA A C 1
ATOM 876 O O . ALA A 1 108 ? 6.024 3.989 -3.846 1.00 92.81 108 ALA A O 1
ATOM 877 N N . GLU A 1 109 ? 7.853 2.686 -3.760 1.00 92.19 109 GLU A N 1
ATOM 878 C CA . GLU A 1 109 ? 8.792 3.674 -4.292 1.00 92.19 109 GLU A CA 1
ATOM 879 C C . GLU A 1 109 ? 9.535 3.080 -5.484 1.00 92.19 109 GLU A C 1
ATOM 881 O O . GLU A 1 109 ? 10.057 1.967 -5.399 1.00 92.19 109 GLU A O 1
ATOM 886 N N . LEU A 1 110 ? 9.559 3.805 -6.602 1.00 92.44 110 LEU A N 1
ATOM 887 C CA . LEU A 1 110 ? 10.244 3.361 -7.811 1.00 92.44 110 LEU A CA 1
ATOM 888 C C . LEU A 1 110 ? 11.747 3.288 -7.528 1.00 92.44 110 LEU A C 1
ATOM 890 O O . LEU A 1 110 ? 12.371 4.289 -7.178 1.00 92.44 110 LEU A O 1
ATOM 894 N N . ASN A 1 111 ? 12.330 2.106 -7.698 1.00 91.94 111 ASN A N 1
ATOM 895 C CA . ASN A 1 111 ? 13.747 1.864 -7.452 1.00 91.94 111 ASN A CA 1
ATOM 896 C C . ASN A 1 111 ? 14.536 1.609 -8.736 1.00 91.94 111 ASN A C 1
ATOM 898 O O . ASN A 1 111 ? 15.754 1.762 -8.729 1.00 91.94 111 ASN A O 1
ATOM 902 N N . SER A 1 112 ? 13.878 1.238 -9.835 1.00 92.56 112 SER A N 1
ATOM 903 C CA . SER A 1 112 ? 14.552 0.949 -11.097 1.00 92.56 112 SER A CA 1
ATOM 904 C C . SER A 1 112 ? 13.603 0.982 -12.291 1.00 92.56 112 SER A C 1
ATOM 906 O O . SER A 1 112 ? 12.388 0.841 -12.157 1.00 92.56 112 SER A O 1
ATOM 908 N N . THR A 1 113 ? 14.173 1.176 -13.476 1.00 94.25 113 THR A N 1
ATOM 909 C CA . THR A 1 113 ? 13.477 1.084 -14.763 1.00 94.25 113 THR A CA 1
ATOM 910 C C . THR A 1 113 ? 14.313 0.280 -15.750 1.00 94.25 113 THR A C 1
ATOM 912 O O . THR A 1 113 ? 15.521 0.499 -15.830 1.00 94.25 113 THR A O 1
ATOM 915 N N . LEU A 1 114 ? 13.674 -0.580 -16.542 1.00 93.88 114 LEU A N 1
ATOM 916 C CA . LEU A 1 114 ? 14.252 -1.267 -17.698 1.00 93.88 114 LEU A CA 1
ATOM 917 C C . LEU A 1 114 ? 13.458 -0.887 -18.952 1.00 93.88 114 LEU A C 1
ATOM 919 O O . LEU A 1 114 ? 12.514 -1.568 -19.340 1.00 93.88 114 LEU A O 1
ATOM 923 N N . ILE A 1 115 ? 13.820 0.229 -19.578 1.00 91.75 115 ILE A N 1
ATOM 924 C CA . ILE A 1 115 ? 13.096 0.783 -20.731 1.00 91.75 115 ILE A CA 1
ATOM 925 C C . ILE A 1 115 ? 14.044 0.787 -21.922 1.00 91.75 115 ILE A C 1
ATOM 927 O O . ILE A 1 115 ? 15.192 1.196 -21.786 1.00 91.75 115 ILE A O 1
ATOM 931 N N . ASN A 1 116 ? 13.590 0.321 -23.088 1.00 92.19 116 ASN A N 1
ATOM 932 C CA . ASN A 1 116 ? 14.421 0.215 -24.296 1.00 92.19 116 ASN A CA 1
ATOM 933 C C . ASN A 1 116 ? 15.740 -0.541 -24.050 1.00 92.19 116 ASN A C 1
ATOM 935 O O . ASN A 1 116 ? 16.795 -0.152 -24.546 1.00 92.19 116 ASN A O 1
ATOM 939 N N . ASN A 1 117 ? 15.678 -1.602 -23.236 1.00 90.19 117 ASN A N 1
ATOM 940 C CA . ASN A 1 117 ? 16.833 -2.397 -22.810 1.00 90.19 117 ASN A CA 1
ATOM 941 C C . ASN A 1 117 ? 17.913 -1.603 -22.040 1.00 90.19 117 ASN A C 1
ATOM 943 O O . ASN A 1 117 ? 19.040 -2.068 -21.885 1.00 90.19 117 ASN A O 1
ATOM 947 N N . GLN A 1 118 ? 17.577 -0.412 -21.540 1.00 93.56 118 GLN A N 1
ATOM 948 C CA . GLN A 1 118 ? 18.431 0.390 -20.674 1.00 93.56 118 GLN A CA 1
ATOM 949 C C . GLN A 1 118 ? 17.959 0.246 -19.232 1.00 93.56 118 GLN A C 1
ATOM 951 O O . GLN A 1 118 ? 16.876 0.707 -18.860 1.00 93.56 118 GLN A O 1
ATOM 956 N N . PHE A 1 119 ? 18.783 -0.412 -18.421 1.00 92.25 119 PHE A N 1
ATOM 957 C CA . PHE A 1 119 ? 18.573 -0.487 -16.985 1.00 92.25 119 PHE A CA 1
ATOM 958 C C . PHE A 1 119 ? 19.042 0.807 -16.319 1.00 92.25 119 PHE A C 1
ATOM 960 O O . PHE A 1 119 ? 20.162 1.269 -16.540 1.00 92.25 119 PHE A O 1
ATOM 967 N N . LYS A 1 120 ? 18.198 1.370 -15.459 1.00 90.56 120 LYS A N 1
ATOM 968 C CA . LYS A 1 120 ? 18.530 2.513 -14.613 1.00 90.56 120 LYS A CA 1
ATOM 969 C C . LYS A 1 120 ? 18.039 2.253 -13.198 1.00 90.56 120 LYS A C 1
ATOM 971 O O . LYS A 1 120 ? 16.852 2.019 -12.996 1.00 90.56 120 LYS A O 1
ATOM 976 N N . SER A 1 121 ? 18.956 2.317 -12.237 1.00 88.88 121 SER A N 1
ATOM 977 C CA . SER A 1 121 ? 18.656 2.242 -10.807 1.00 88.88 121 SER A CA 1
ATOM 978 C C . SER A 1 121 ? 18.483 3.645 -10.223 1.00 88.88 121 SER A C 1
ATOM 980 O O . SER A 1 121 ? 19.194 4.581 -10.591 1.00 88.88 121 SER A O 1
ATOM 982 N N . TYR A 1 122 ? 17.538 3.770 -9.301 1.00 82.56 122 TYR A N 1
ATOM 983 C CA . TYR A 1 122 ? 17.257 4.949 -8.482 1.00 82.56 122 TYR A CA 1
ATOM 984 C C . TYR A 1 122 ? 17.416 4.649 -6.987 1.00 82.56 122 TYR A C 1
ATOM 986 O O . TYR A 1 122 ? 17.162 5.523 -6.161 1.00 82.56 122 TYR A O 1
ATOM 994 N N . ALA A 1 123 ? 17.801 3.418 -6.631 1.00 68.44 123 ALA A N 1
ATOM 995 C CA . ALA A 1 123 ? 18.002 3.021 -5.248 1.00 68.44 123 ALA A CA 1
ATOM 996 C C . ALA A 1 123 ? 19.117 3.862 -4.609 1.00 68.44 123 ALA A C 1
ATOM 998 O O . ALA A 1 123 ? 20.189 4.034 -5.183 1.00 68.44 123 ALA A O 1
ATOM 999 N N . ASN A 1 124 ? 18.873 4.359 -3.396 1.00 56.09 124 ASN A N 1
ATOM 1000 C CA . ASN A 1 124 ? 19.896 4.993 -2.572 1.00 56.09 124 ASN A CA 1
ATOM 1001 C C . ASN A 1 124 ? 20.805 3.902 -1.992 1.00 56.09 124 ASN A C 1
ATOM 1003 O O . ASN A 1 124 ? 20.674 3.544 -0.822 1.00 56.09 124 ASN A O 1
ATOM 1007 N N . SER A 1 125 ? 21.699 3.318 -2.790 1.00 55.38 125 SER A N 1
ATOM 1008 C CA . SER A 1 125 ? 22.827 2.624 -2.175 1.00 55.38 125 SER A CA 1
ATOM 1009 C C . SER A 1 125 ? 23.708 3.677 -1.487 1.00 55.38 125 SER A C 1
ATOM 1011 O O . SER A 1 125 ? 23.822 4.810 -1.963 1.00 55.38 125 SER A O 1
ATOM 1013 N N . TRP A 1 126 ? 24.325 3.340 -0.351 1.00 51.47 126 TRP A N 1
ATOM 1014 C CA . TRP A 1 126 ? 25.293 4.234 0.304 1.00 51.47 126 TRP A CA 1
ATOM 1015 C C . TRP A 1 126 ? 26.425 4.661 -0.652 1.00 51.47 126 TRP A C 1
ATOM 1017 O O . TRP A 1 126 ? 26.921 5.783 -0.562 1.00 51.47 126 TRP A O 1
ATOM 1027 N N . GLU A 1 127 ? 26.769 3.808 -1.621 1.00 54.09 127 GLU A N 1
ATOM 1028 C CA . GLU A 1 127 ? 27.719 4.106 -2.698 1.00 54.09 127 GLU A CA 1
ATOM 1029 C C . GLU A 1 127 ? 27.213 5.184 -3.674 1.00 54.09 127 GLU A C 1
ATOM 1031 O O . GLU A 1 127 ? 27.990 6.025 -4.129 1.00 54.09 127 GLU A O 1
ATOM 1036 N N . ASP A 1 128 ? 25.912 5.226 -3.966 1.00 55.81 128 ASP A N 1
ATOM 1037 C CA . ASP A 1 128 ? 25.323 6.241 -4.851 1.00 55.81 128 ASP A CA 1
ATOM 1038 C C . ASP A 1 128 ? 25.171 7.605 -4.163 1.00 55.81 128 ASP A C 1
ATOM 1040 O O . ASP A 1 128 ? 25.270 8.642 -4.822 1.00 55.81 128 ASP A O 1
ATOM 1044 N N . ILE A 1 129 ? 24.997 7.625 -2.835 1.00 53.25 129 ILE A N 1
ATOM 1045 C CA . ILE A 1 129 ? 25.019 8.861 -2.032 1.00 53.25 129 ILE A CA 1
ATOM 1046 C C . ILE A 1 129 ? 26.421 9.488 -2.066 1.00 53.25 129 ILE A C 1
ATOM 1048 O O . ILE A 1 129 ? 26.548 10.699 -2.239 1.00 53.25 129 ILE A O 1
ATOM 1052 N N . ARG A 1 130 ? 27.480 8.670 -1.978 1.00 49.91 130 ARG A N 1
ATOM 1053 C CA . ARG A 1 130 ? 28.876 9.136 -1.987 1.00 49.91 130 ARG A CA 1
ATOM 1054 C C . ARG A 1 130 ? 29.300 9.783 -3.308 1.00 49.91 130 ARG A C 1
ATOM 1056 O O . ARG A 1 130 ? 30.175 10.633 -3.298 1.00 49.91 130 ARG A O 1
ATOM 1063 N N . LYS A 1 131 ? 28.690 9.405 -4.436 1.00 53.22 131 LYS A N 1
ATOM 1064 C CA . LYS A 1 131 ? 28.994 9.975 -5.764 1.00 53.22 131 LYS A CA 1
ATOM 1065 C C . LYS A 1 131 ? 28.303 11.315 -6.048 1.00 53.22 131 LYS A C 1
ATOM 1067 O O . LYS A 1 131 ? 28.575 11.916 -7.083 1.00 53.22 131 LYS A O 1
ATOM 1072 N N . ARG A 1 132 ? 27.370 11.749 -5.190 1.00 52.41 132 ARG A N 1
ATOM 1073 C CA . ARG A 1 132 ? 26.616 13.013 -5.328 1.00 52.41 132 ARG A CA 1
ATOM 1074 C C . ARG A 1 132 ? 27.099 14.126 -4.384 1.00 52.41 132 ARG A C 1
ATOM 1076 O O . ARG A 1 132 ? 26.532 15.216 -4.427 1.00 52.41 132 ARG A O 1
ATOM 1083 N N . LEU A 1 133 ? 28.101 13.838 -3.554 1.00 42.31 133 LEU A N 1
ATOM 1084 C CA . LEU A 1 133 ? 28.863 14.784 -2.732 1.00 42.31 133 LEU A CA 1
ATOM 1085 C C . LEU A 1 133 ? 30.237 15.003 -3.369 1.00 42.31 133 LEU A C 1
ATOM 1087 O O . LEU A 1 133 ? 30.734 16.143 -3.274 1.00 42.31 133 LEU A O 1
#

Secondary structure (DSSP, 8-state):
--STT--TT-----------S--SBPPPEES--SS-EEEEEEEEEEETTEEEEEEEESSPPPSEEEEEEEEETTEEEEEEEEEEEEEPPPPP-TTSS-GGGTS-EEEEEEEEEEETTEEEE----HHHHHTT-

Sequence (133 aa):
DAFANVKDGSVVEYSYTVLTPFLGSTPRVLIEDEIPARYIEYVLDSPKPLGYTINYKGSLNPTHRVVEERKMYGNDYQTYRFAYVNVPPYKDEKYVGNNANYKTGIKAELNSTLINNQFKSYANSWEDIRKRL

Foldseek 3Di:
DVDPPDDPPDDDDDDDDDDDPDPFKDPKAFPAAQAKDQKDKDKDWAFPQWDKDKDKAADDAFPDWDWDWDQDPNGITTMTMGMHGGGHHDDDDPPDPPCVRHTIIIMIGTQWGQPPNDIDGPDPDVVVVVVVD

Radius of gyration: 18.68 Å; chains: 1; bounding box: 58×30×49 Å

pLDDT: mean 84.87, std 13.86, range [42.31, 97.62]